Protein AF-A0A355Q8T6-F1 (afdb_monomer)

pLDDT: mean 75.96, std 11.56, range [47.69, 93.5]

Radius of gyration: 20.73 Å; Cα contacts (8 Å, |Δi|>4): 29; chains: 1; bounding box: 49×34×50 Å

Mean predicted aligned error: 11.27 Å

Foldseek 3Di:
DVVVVVVVVVVVVVVVVVVVLVCLVVVLVCCVPPNPVSVVVVVVVVVVVVVVCCVPPPDDDPDPPPPPCPPDPVNVVVQCPPPVNVVVVVVVVCVVVVVVCCVVVVVVVCVVVVDDPSCVSVVVNVVD

Structure (mmCIF, N/CA/C/O backbone):
data_AF-A0A355Q8T6-F1
#
_entry.id   AF-A0A355Q8T6-F1
#
loop_
_atom_site.group_PDB
_atom_site.id
_atom_site.type_symbol
_atom_site.label_atom_id
_atom_site.label_alt_id
_atom_site.label_comp_id
_atom_site.label_asym_id
_atom_site.label_entity_id
_atom_site.label_seq_id
_atom_site.pdbx_PDB_ins_code
_atom_site.Cartn_x
_atom_site.Cartn_y
_atom_site.Cartn_z
_atom_site.occupancy
_atom_site.B_iso_or_equiv
_atom_site.auth_seq_id
_atom_site.auth_comp_id
_atom_site.auth_asym_id
_atom_site.auth_atom_id
_atom_site.pdbx_PDB_model_num
ATOM 1 N N . ARG A 1 1 ? 3.263 -1.072 -27.459 1.00 47.69 1 ARG A N 1
ATOM 2 C CA . ARG A 1 1 ? 3.241 0.406 -27.607 1.00 47.69 1 ARG A CA 1
ATOM 3 C C . ARG A 1 1 ? 3.173 1.040 -26.216 1.00 47.69 1 ARG A C 1
ATOM 5 O O . ARG A 1 1 ? 2.392 0.539 -25.413 1.00 47.69 1 ARG A O 1
ATOM 12 N N . PRO A 1 2 ? 3.999 2.054 -25.902 1.00 61.53 2 PRO A N 1
ATOM 13 C CA . PRO A 1 2 ? 4.115 2.630 -24.553 1.00 61.53 2 PRO A CA 1
ATOM 14 C C . PRO A 1 2 ? 2.802 3.229 -24.018 1.00 61.53 2 PRO A C 1
ATOM 16 O O . PRO A 1 2 ? 2.488 3.039 -22.850 1.00 61.53 2 PRO A O 1
ATOM 19 N N . GLU A 1 3 ? 1.977 3.827 -24.879 1.00 61.09 3 GLU A N 1
ATOM 20 C CA . GLU A 1 3 ? 0.678 4.432 -24.525 1.00 61.09 3 GLU A CA 1
ATOM 21 C C . GLU A 1 3 ? -0.306 3.449 -23.870 1.00 61.09 3 GLU A C 1
ATOM 23 O O . GLU A 1 3 ? -1.027 3.806 -22.940 1.00 61.09 3 GLU A O 1
ATOM 28 N N . VAL A 1 4 ? -0.303 2.186 -24.314 1.00 65.12 4 VAL A N 1
ATOM 29 C CA . VAL A 1 4 ? -1.157 1.133 -23.742 1.00 65.12 4 VAL A CA 1
ATOM 30 C C . VAL A 1 4 ? -0.695 0.777 -22.327 1.00 65.12 4 VAL A C 1
ATOM 32 O O . VAL A 1 4 ? -1.529 0.526 -21.466 1.00 65.12 4 VAL A O 1
ATOM 35 N N . ARG A 1 5 ? 0.620 0.819 -22.059 1.00 66.81 5 ARG A N 1
ATOM 36 C CA . ARG A 1 5 ? 1.191 0.526 -20.732 1.00 66.81 5 ARG A CA 1
ATOM 37 C C . ARG A 1 5 ? 0.869 1.641 -19.739 1.00 66.81 5 ARG A C 1
ATOM 39 O O . ARG A 1 5 ? 0.456 1.349 -18.625 1.00 66.81 5 ARG A O 1
ATOM 46 N N . THR A 1 6 ? 0.975 2.904 -20.153 1.00 75.06 6 THR A N 1
ATOM 47 C CA . THR A 1 6 ? 0.609 4.046 -19.298 1.00 75.06 6 THR A CA 1
ATOM 48 C C . THR A 1 6 ? -0.888 4.061 -18.988 1.00 75.06 6 THR A C 1
ATOM 50 O O 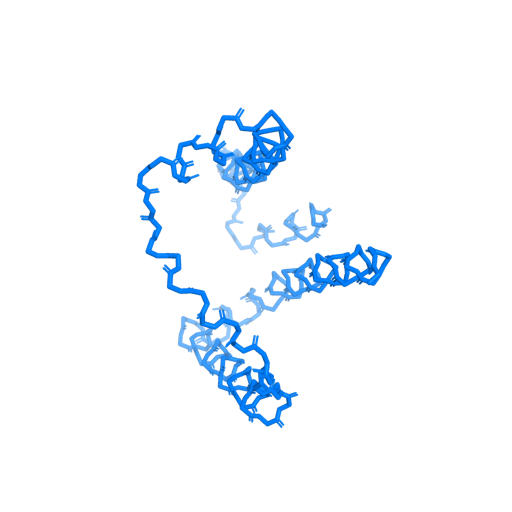. THR A 1 6 ? -1.267 4.229 -17.832 1.00 75.06 6 THR A O 1
ATOM 53 N N . ARG A 1 7 ? -1.749 3.821 -19.989 1.00 67.12 7 ARG A N 1
ATOM 54 C CA . ARG A 1 7 ? -3.205 3.753 -19.781 1.00 67.12 7 ARG A CA 1
ATOM 55 C C . ARG A 1 7 ? -3.605 2.562 -18.905 1.00 67.12 7 ARG A C 1
ATOM 57 O O . ARG A 1 7 ? -4.464 2.717 -18.044 1.00 67.12 7 ARG A O 1
ATOM 64 N N . ALA A 1 8 ? -2.966 1.405 -19.089 1.00 75.94 8 ALA A N 1
ATOM 65 C CA . ALA A 1 8 ? -3.189 0.238 -18.241 1.00 75.94 8 ALA A CA 1
ATOM 66 C C . ALA A 1 8 ? -2.775 0.510 -16.786 1.00 75.94 8 ALA A C 1
ATOM 68 O O . ALA A 1 8 ? -3.567 0.267 -15.881 1.00 75.94 8 ALA A O 1
ATOM 69 N N . ASN A 1 9 ? -1.593 1.090 -16.554 1.00 77.56 9 ASN A N 1
ATOM 70 C CA . ASN A 1 9 ? -1.130 1.424 -15.204 1.00 77.56 9 ASN A CA 1
ATOM 71 C C . ASN A 1 9 ? -2.020 2.473 -14.517 1.00 77.56 9 ASN A C 1
ATOM 73 O O . ASN A 1 9 ? -2.302 2.342 -13.328 1.00 77.56 9 ASN A O 1
ATOM 77 N N . ALA A 1 10 ? -2.507 3.474 -15.256 1.00 77.75 10 ALA A N 1
ATOM 78 C CA . ALA A 1 10 ? -3.478 4.436 -14.734 1.00 77.75 10 ALA A CA 1
ATOM 79 C C . ALA A 1 10 ? -4.806 3.758 -14.352 1.00 77.75 10 ALA A C 1
ATOM 81 O O . ALA A 1 10 ? -5.368 4.052 -13.299 1.00 77.75 10 ALA A O 1
ATOM 82 N N . GLY A 1 11 ? -5.275 2.809 -15.171 1.00 82.62 11 GLY A N 1
ATOM 83 C CA . GLY A 1 11 ? -6.458 2.001 -14.871 1.00 82.62 11 GLY A CA 1
ATOM 84 C C . GLY A 1 11 ? -6.293 1.156 -13.605 1.00 82.62 11 GLY A C 1
ATOM 85 O O . GLY A 1 11 ? -7.196 1.129 -12.773 1.00 82.62 11 GLY A O 1
ATOM 86 N N . ILE A 1 12 ? -5.121 0.538 -13.416 1.00 84.25 12 ILE A N 1
ATOM 87 C CA . ILE A 1 12 ? -4.793 -0.210 -12.194 1.00 84.25 12 ILE A CA 1
ATOM 88 C C . ILE A 1 12 ? -4.859 0.722 -10.977 1.00 84.25 12 ILE A C 1
ATOM 90 O O . ILE A 1 12 ? -5.579 0.421 -10.028 1.00 84.25 12 ILE A O 1
ATOM 94 N N . GLY A 1 13 ? -4.197 1.883 -11.026 1.00 80.12 13 GLY A N 1
ATOM 95 C CA . GLY A 1 13 ? -4.223 2.856 -9.928 1.00 80.12 13 GLY A CA 1
ATOM 96 C C . GLY A 1 13 ? -5.638 3.328 -9.571 1.00 80.12 13 GLY A C 1
ATOM 97 O O . GLY A 1 13 ? -6.022 3.287 -8.404 1.00 80.12 13 GLY A O 1
ATOM 98 N N . ALA A 1 14 ? -6.444 3.690 -10.574 1.00 82.69 14 ALA A N 1
ATOM 99 C CA . ALA A 1 14 ? -7.832 4.110 -10.367 1.00 82.69 14 ALA A CA 1
ATOM 100 C C . ALA A 1 14 ? -8.702 2.991 -9.769 1.00 82.69 14 ALA A C 1
ATOM 102 O O . ALA A 1 14 ? -9.526 3.248 -8.892 1.00 82.69 14 ALA A O 1
ATOM 103 N N . SER A 1 15 ? -8.500 1.743 -10.207 1.00 84.69 15 SER A N 1
ATOM 104 C CA . SER A 1 15 ? -9.228 0.589 -9.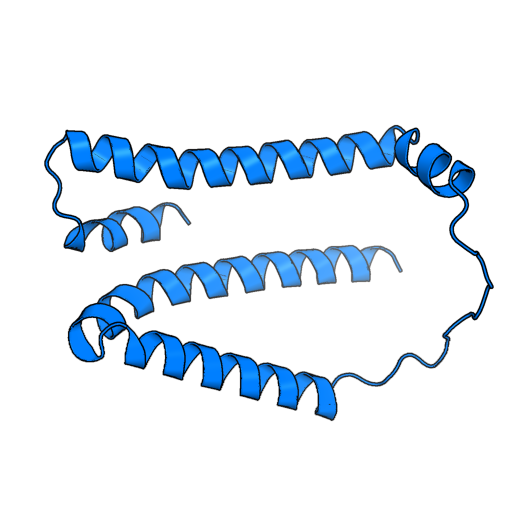668 1.00 84.69 15 SER A CA 1
ATOM 105 C C . SER A 1 15 ? -8.874 0.303 -8.206 1.00 84.69 15 SER A C 1
ATOM 107 O O . SER A 1 15 ? -9.770 0.027 -7.410 1.00 84.69 15 SER A O 1
ATOM 109 N N . ILE A 1 16 ? -7.596 0.440 -7.832 1.00 85.25 16 ILE A N 1
ATOM 110 C CA . ILE A 1 16 ? -7.129 0.258 -6.453 1.00 85.25 16 ILE A CA 1
ATOM 111 C C . ILE A 1 16 ? -7.731 1.339 -5.549 1.00 85.25 16 ILE A C 1
ATOM 113 O O . ILE A 1 16 ? -8.276 1.008 -4.500 1.00 85.25 16 ILE A O 1
ATOM 117 N N . GLY A 1 17 ? -7.701 2.609 -5.972 1.00 81.25 17 GLY A N 1
ATOM 118 C CA . GLY A 1 17 ? -8.298 3.714 -5.214 1.00 81.25 17 GLY A CA 1
ATOM 119 C C . GLY A 1 17 ? -9.801 3.529 -4.982 1.00 81.25 17 GLY A C 1
ATOM 120 O O . GLY A 1 17 ? -10.263 3.600 -3.846 1.00 81.25 17 GLY A O 1
ATOM 121 N N . MET A 1 18 ? -10.559 3.188 -6.033 1.00 84.62 18 MET A N 1
ATOM 122 C CA . MET A 1 18 ? -11.994 2.897 -5.903 1.00 84.62 18 MET A CA 1
ATOM 123 C C . MET A 1 18 ? -12.273 1.708 -4.974 1.00 84.62 18 MET A C 1
ATOM 125 O O . MET A 1 18 ? -13.207 1.764 -4.174 1.00 84.62 18 MET A O 1
ATOM 129 N N . ALA A 1 19 ? -11.462 0.648 -5.046 1.00 85.25 19 ALA A N 1
ATOM 130 C CA . ALA A 1 19 ? -11.599 -0.505 -4.161 1.00 85.25 19 ALA A CA 1
ATOM 131 C C . ALA A 1 19 ? -11.335 -0.137 -2.693 1.00 85.25 19 ALA A C 1
ATOM 133 O O . ALA A 1 19 ? -12.103 -0.542 -1.821 1.00 85.25 19 ALA A O 1
ATOM 134 N N . PHE A 1 20 ? -10.301 0.667 -2.415 1.00 81.56 20 PHE A N 1
ATOM 135 C CA . PHE A 1 20 ? -10.014 1.152 -1.063 1.00 81.56 20 PHE A CA 1
ATOM 136 C C . PHE A 1 20 ? -11.134 2.046 -0.518 1.00 81.56 20 PHE A C 1
ATOM 138 O O . PHE A 1 20 ? -11.589 1.817 0.603 1.00 81.56 20 PHE A O 1
ATOM 145 N N . GLY A 1 21 ? -11.628 3.005 -1.306 1.00 81.12 21 GLY A N 1
ATOM 146 C CA . GLY A 1 21 ? -12.753 3.857 -0.904 1.00 81.12 21 GLY A CA 1
ATOM 147 C C . GLY A 1 21 ? -14.014 3.045 -0.584 1.00 81.12 21 GLY A C 1
ATOM 148 O O . GLY A 1 21 ? -14.636 3.235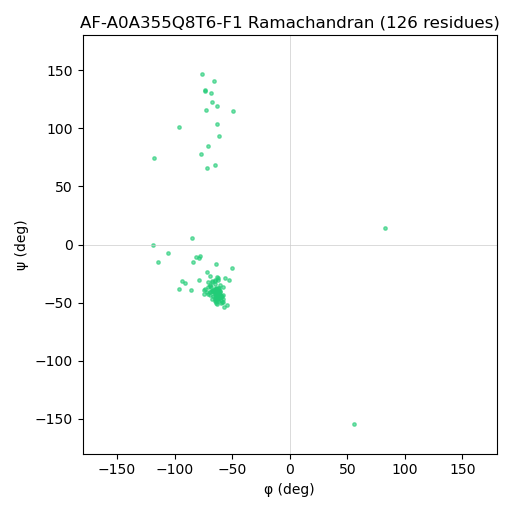 0.462 1.00 81.12 21 GLY A O 1
ATOM 149 N N . GLY A 1 22 ? -14.343 2.063 -1.432 1.00 81.31 22 GLY A N 1
ATOM 150 C CA . GLY A 1 22 ? -15.450 1.137 -1.182 1.00 81.31 22 GLY A CA 1
ATOM 151 C C . GLY A 1 22 ? -15.246 0.284 0.076 1.00 81.31 22 GLY A C 1
ATOM 152 O O . GLY A 1 22 ? -16.183 0.095 0.852 1.00 81.31 22 GLY A O 1
ATOM 153 N N . ALA A 1 23 ? -14.021 -0.189 0.324 1.00 79.94 23 ALA A N 1
ATOM 154 C CA . ALA A 1 23 ? -13.699 -0.991 1.501 1.00 79.94 23 ALA A CA 1
ATOM 155 C C . ALA A 1 23 ? -13.903 -0.210 2.810 1.00 79.94 23 ALA A C 1
ATOM 157 O O . ALA A 1 23 ? -14.515 -0.743 3.735 1.00 79.94 23 ALA A O 1
ATOM 158 N N . PHE A 1 24 ? -13.467 1.054 2.880 1.00 75.50 24 PHE A N 1
ATOM 159 C CA . PHE A 1 24 ? -13.680 1.899 4.064 1.00 75.50 24 PHE A CA 1
ATOM 160 C C . PHE A 1 24 ? -15.157 2.208 4.328 1.00 75.50 24 PHE A C 1
ATOM 162 O O . PHE A 1 24 ? -15.544 2.325 5.487 1.00 75.50 24 PHE A O 1
ATOM 169 N N . PHE A 1 25 ? -15.992 2.289 3.288 1.00 77.56 25 PHE A N 1
ATOM 170 C CA . PHE A 1 25 ? -17.439 2.465 3.449 1.00 77.56 25 PHE A CA 1
ATOM 171 C C . PHE A 1 25 ? -18.129 1.195 3.976 1.00 77.56 25 PHE A C 1
ATOM 173 O O . PHE A 1 25 ? -19.010 1.259 4.831 1.00 77.56 25 PHE A O 1
ATOM 180 N N . ILE A 1 26 ? -17.719 0.023 3.482 1.00 77.31 26 ILE A N 1
ATOM 181 C CA . ILE A 1 26 ? -18.329 -1.270 3.832 1.00 77.31 26 ILE A CA 1
ATOM 182 C C . ILE A 1 26 ? -17.842 -1.776 5.205 1.00 77.31 26 ILE A C 1
ATOM 184 O O . ILE A 1 26 ? -18.591 -2.449 5.918 1.00 77.31 26 ILE A O 1
ATOM 188 N N . ALA A 1 27 ? -16.608 -1.446 5.603 1.00 71.88 27 ALA A N 1
ATOM 189 C CA . ALA A 1 27 ? -15.966 -1.977 6.807 1.00 71.88 27 ALA A CA 1
ATOM 190 C C . ALA A 1 27 ? -16.710 -1.685 8.134 1.00 71.88 27 ALA A C 1
ATOM 192 O O . ALA A 1 27 ? -16.888 -2.632 8.903 1.00 71.88 27 ALA A O 1
ATOM 193 N N . PRO A 1 28 ? -17.206 -0.463 8.427 1.00 73.12 28 PRO A N 1
ATOM 194 C CA . PRO A 1 28 ? -17.956 -0.181 9.656 1.00 73.12 28 PRO A CA 1
ATOM 195 C C . PRO A 1 28 ? -19.284 -0.939 9.717 1.00 73.12 28 PRO A C 1
ATOM 197 O O . PRO A 1 28 ? -19.664 -1.453 10.769 1.00 73.12 28 PRO A O 1
ATOM 200 N N . PHE A 1 29 ? -19.970 -1.053 8.575 1.00 72.31 29 PHE A N 1
ATOM 201 C CA . PHE A 1 29 ? -21.254 -1.745 8.478 1.00 72.31 29 PHE A CA 1
ATOM 202 C C . PHE A 1 29 ? -21.093 -3.250 8.729 1.00 72.31 29 PHE A C 1
ATOM 204 O O . PHE A 1 29 ? -21.835 -3.838 9.515 1.00 72.31 29 PHE A O 1
ATOM 211 N N . LEU A 1 30 ? -20.070 -3.873 8.134 1.00 71.19 30 LEU A N 1
ATOM 212 C CA . LEU A 1 30 ? -19.766 -5.283 8.389 1.00 71.19 30 LEU A CA 1
ATOM 213 C C . LEU A 1 30 ? -19.237 -5.526 9.806 1.00 71.19 30 LEU A C 1
ATOM 215 O O . LEU A 1 30 ? -19.630 -6.508 10.435 1.00 71.19 30 LEU A O 1
ATOM 219 N N . GLY A 1 31 ? -18.378 -4.639 10.313 1.00 68.75 31 GLY A N 1
ATOM 220 C CA . GLY A 1 31 ? -17.818 -4.742 11.659 1.00 68.75 31 GLY A CA 1
ATOM 221 C C . GLY A 1 31 ? -18.886 -4.669 12.752 1.00 68.75 31 GLY A C 1
ATOM 222 O O . GLY A 1 31 ? -18.802 -5.415 13.725 1.00 68.75 31 GLY A O 1
ATOM 223 N N . GLY A 1 32 ? -19.916 -3.835 12.563 1.00 68.44 32 GLY A N 1
ATOM 224 C CA . GLY A 1 32 ? -21.032 -3.701 13.501 1.00 68.44 32 GLY A CA 1
ATOM 225 C C . GLY A 1 32 ? -22.010 -4.883 13.500 1.00 68.44 32 GLY A C 1
ATOM 226 O O . GLY A 1 32 ? -22.481 -5.272 14.565 1.00 68.44 32 GLY A O 1
ATOM 227 N N . PHE A 1 33 ? -22.307 -5.474 12.335 1.00 66.06 33 PHE A N 1
ATOM 228 C CA . PHE A 1 33 ? -23.335 -6.523 12.212 1.00 66.06 33 PHE A CA 1
ATOM 229 C C . PHE A 1 33 ? -22.798 -7.960 12.247 1.00 66.06 33 PHE A C 1
ATOM 231 O O . PHE A 1 33 ? -23.452 -8.840 12.802 1.00 66.06 33 PHE A O 1
ATOM 238 N N . ALA A 1 34 ? -21.641 -8.223 11.637 1.00 66.31 34 ALA A N 1
ATOM 239 C CA . ALA A 1 34 ? -21.130 -9.580 11.410 1.00 66.31 34 ALA A CA 1
ATOM 240 C C . ALA A 1 34 ? -19.780 -9.853 12.103 1.00 66.31 34 ALA A C 1
ATOM 242 O O . ALA A 1 34 ? -19.242 -10.964 12.012 1.00 66.31 34 ALA A O 1
ATOM 243 N N . GLY A 1 35 ? -19.232 -8.849 12.800 1.00 73.69 35 GLY A N 1
ATOM 244 C CA . GLY A 1 35 ? -17.959 -8.932 13.509 1.00 73.69 35 GLY A CA 1
ATOM 245 C C . GLY A 1 35 ? -16.795 -9.348 12.604 1.00 73.69 35 GLY A C 1
ATOM 246 O O . GLY A 1 35 ? -16.812 -9.166 11.385 1.00 73.69 35 GLY A O 1
ATOM 247 N N . LEU A 1 36 ? -15.763 -9.949 13.203 1.00 77.19 36 LEU A N 1
ATOM 248 C CA . LEU A 1 36 ? -14.556 -10.363 12.479 1.00 77.19 36 LEU A CA 1
ATOM 249 C C . LEU A 1 36 ? -14.843 -11.471 11.446 1.00 77.19 36 LEU A C 1
ATOM 251 O O . LEU A 1 36 ? -14.247 -11.497 10.371 1.00 77.19 36 LEU A O 1
ATOM 255 N N . SER A 1 37 ? -15.790 -12.366 11.744 1.00 80.50 37 SER A N 1
ATOM 256 C CA . SER A 1 37 ? -16.120 -13.508 10.882 1.00 80.50 37 SER A CA 1
ATOM 257 C C . SER A 1 37 ? -16.740 -13.079 9.546 1.00 80.50 37 SER A C 1
ATOM 259 O O . SER A 1 37 ? -16.356 -13.612 8.504 1.00 80.50 37 SER A O 1
ATOM 261 N N . GLY A 1 38 ? -17.622 -12.072 9.544 1.00 80.81 38 GLY A N 1
ATOM 262 C CA . GLY A 1 38 ? -18.216 -11.545 8.310 1.00 80.81 38 GLY A CA 1
ATOM 263 C C . GLY A 1 38 ? -17.195 -10.905 7.370 1.00 80.81 38 GLY A C 1
ATOM 264 O O . GLY A 1 38 ? -17.271 -11.094 6.156 1.00 80.81 38 GLY A O 1
ATOM 265 N N . ILE A 1 39 ? -16.196 -10.214 7.927 1.00 83.69 39 ILE A N 1
ATOM 266 C CA . ILE A 1 39 ? -15.104 -9.612 7.151 1.00 83.69 39 ILE A CA 1
ATOM 267 C C . ILE A 1 39 ? -14.274 -10.708 6.471 1.00 83.69 39 ILE A C 1
ATOM 269 O O . ILE A 1 39 ? -14.052 -10.653 5.262 1.00 83.69 39 ILE A O 1
ATOM 273 N N . PHE A 1 40 ? -13.876 -11.747 7.214 1.00 85.19 40 PHE A N 1
ATOM 274 C CA . PHE A 1 40 ? -13.146 -12.884 6.644 1.00 85.19 40 PHE A CA 1
ATOM 275 C C . PHE A 1 40 ? -13.952 -13.629 5.572 1.00 85.19 40 PHE A C 1
ATOM 277 O O . PHE A 1 40 ? -13.391 -14.016 4.542 1.00 85.19 40 PHE A O 1
ATOM 284 N N . GLY A 1 41 ? -15.261 -13.797 5.774 1.00 86.88 41 GLY A N 1
ATOM 285 C CA . GLY A 1 41 ? -16.151 -14.395 4.778 1.00 86.88 41 GLY A CA 1
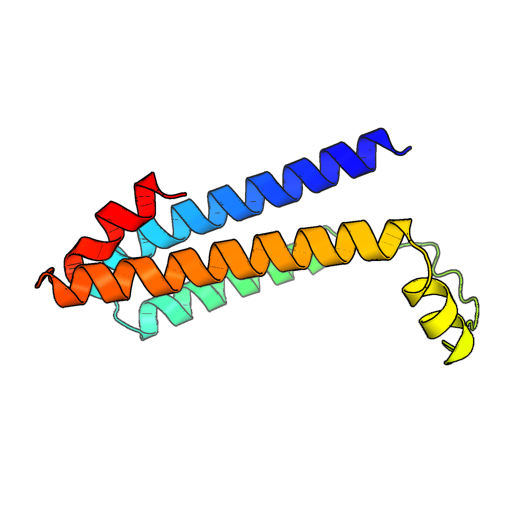ATOM 286 C C . GLY A 1 41 ? -16.206 -13.585 3.480 1.00 86.88 41 GLY A C 1
ATOM 287 O O . GLY A 1 41 ? -16.048 -14.150 2.398 1.00 86.88 41 GLY A O 1
ATOM 288 N N . LEU A 1 42 ? -16.343 -12.257 3.578 1.00 85.94 42 LEU A N 1
ATOM 289 C CA . LEU A 1 42 ? -16.355 -11.367 2.414 1.00 85.94 42 LEU A CA 1
ATOM 290 C C . LEU A 1 42 ? -15.023 -11.399 1.652 1.00 85.94 42 LEU A C 1
ATOM 292 O O . LEU A 1 42 ? -15.025 -11.507 0.425 1.00 85.94 42 LEU A O 1
ATOM 296 N N . ILE A 1 43 ? -13.893 -11.351 2.367 1.00 87.19 43 ILE A N 1
ATOM 297 C CA . ILE A 1 43 ? -12.555 -11.440 1.761 1.00 87.19 43 ILE A CA 1
ATOM 298 C C . ILE A 1 43 ? -12.399 -12.772 1.026 1.00 87.19 43 ILE A C 1
ATOM 300 O O . ILE A 1 43 ? -11.930 -12.797 -0.109 1.00 87.19 43 ILE A O 1
ATOM 304 N N . THR A 1 44 ? -12.839 -13.872 1.641 1.00 88.69 44 THR A N 1
ATOM 305 C CA . THR A 1 44 ? -12.767 -15.211 1.042 1.00 88.69 44 THR A CA 1
ATOM 306 C C . THR A 1 44 ? -13.608 -15.294 -0.231 1.00 88.69 44 THR A C 1
ATOM 308 O O . THR A 1 44 ? -13.142 -15.814 -1.247 1.00 88.69 44 THR A O 1
ATOM 311 N N . LEU A 1 45 ? -14.820 -14.734 -0.214 1.00 92.00 45 LEU A N 1
ATOM 312 C CA . LEU A 1 45 ? -15.688 -14.672 -1.386 1.00 92.00 45 LEU A CA 1
ATOM 313 C C . LEU A 1 45 ? -15.046 -13.851 -2.515 1.00 92.00 45 LEU A C 1
ATOM 315 O O . LEU A 1 45 ? -14.947 -14.336 -3.641 1.00 92.00 45 LEU A O 1
ATOM 319 N N . MET A 1 46 ? -14.541 -12.651 -2.214 1.00 88.25 46 MET A N 1
ATOM 320 C CA . MET A 1 46 ? -13.856 -11.797 -3.192 1.00 88.25 46 MET A CA 1
ATOM 321 C C . MET A 1 46 ? -12.593 -12.449 -3.765 1.00 88.25 46 MET A C 1
ATOM 323 O O . MET A 1 46 ? -12.389 -12.422 -4.978 1.00 88.25 46 MET A O 1
ATOM 327 N N . ALA A 1 47 ? -11.778 -13.092 -2.925 1.00 89.75 47 ALA A N 1
ATOM 328 C CA . ALA A 1 47 ? -10.588 -13.815 -3.362 1.00 89.75 47 ALA A CA 1
ATOM 329 C C . ALA A 1 47 ? -10.944 -15.000 -4.274 1.00 89.75 47 ALA A C 1
ATOM 331 O O . ALA A 1 47 ? -10.311 -15.194 -5.311 1.00 89.75 47 ALA A O 1
ATOM 332 N N . THR A 1 48 ? -11.992 -15.756 -3.932 1.00 93.25 48 THR A N 1
ATOM 333 C CA . THR A 1 48 ? -12.465 -16.890 -4.742 1.00 93.25 48 THR A CA 1
ATOM 334 C C . THR A 1 48 ? -12.962 -16.426 -6.111 1.00 93.25 48 THR A C 1
ATOM 336 O O . THR A 1 48 ? -12.610 -17.020 -7.130 1.00 93.25 48 THR A O 1
ATOM 339 N N . VAL A 1 49 ? -13.726 -15.329 -6.157 1.00 92.25 49 VAL A N 1
ATOM 340 C CA . VAL A 1 49 ? -14.163 -14.707 -7.417 1.00 92.25 49 VAL A CA 1
ATOM 341 C C . VAL A 1 49 ? -12.955 -14.253 -8.241 1.00 92.25 49 VAL A C 1
ATOM 343 O O . VAL A 1 49 ? -12.892 -14.542 -9.435 1.00 92.25 49 VAL A O 1
ATOM 346 N N . GLY A 1 50 ? -11.964 -13.616 -7.612 1.00 88.19 50 GLY A N 1
ATOM 347 C CA . GLY A 1 50 ? -10.722 -13.210 -8.273 1.00 88.19 50 GLY A CA 1
ATOM 348 C C . GLY A 1 50 ? -9.962 -14.387 -8.893 1.00 88.19 50 GLY A C 1
ATOM 349 O O . GLY A 1 50 ? -9.538 -14.306 -10.046 1.00 88.19 50 GLY A O 1
ATOM 350 N N . LEU A 1 51 ? -9.857 -15.507 -8.172 1.00 89.81 51 LEU A N 1
ATOM 351 C CA . LEU A 1 51 ? -9.241 -16.737 -8.680 1.00 89.81 51 LEU A CA 1
ATOM 352 C C . LEU A 1 51 ? -10.022 -17.343 -9.852 1.00 89.81 51 LEU A C 1
ATOM 354 O O . LEU A 1 51 ? -9.414 -17.739 -10.846 1.00 89.81 51 LEU A O 1
ATOM 358 N N . MET A 1 52 ? -11.358 -17.376 -9.783 1.00 91.19 52 MET A N 1
ATOM 359 C CA . MET A 1 52 ? -12.180 -17.849 -10.905 1.00 91.19 52 MET A CA 1
ATOM 360 C C . MET A 1 52 ? -11.994 -16.985 -12.155 1.00 91.19 52 MET A C 1
ATOM 362 O O . MET A 1 52 ? -11.888 -17.518 -13.261 1.00 91.19 52 MET A O 1
ATOM 366 N N . ILE A 1 53 ? -11.934 -15.660 -11.988 1.00 88.88 53 ILE A N 1
ATOM 367 C CA . ILE A 1 53 ? -11.698 -14.736 -13.101 1.00 88.88 53 ILE A CA 1
ATOM 368 C C . ILE A 1 53 ? -10.312 -14.981 -13.697 1.00 88.88 53 ILE A C 1
ATOM 370 O O . ILE A 1 53 ? -10.198 -15.109 -14.915 1.00 88.88 53 ILE A O 1
ATOM 374 N N . LEU A 1 54 ? -9.280 -15.103 -12.856 1.00 88.19 54 LEU A N 1
ATOM 375 C CA . LEU A 1 54 ? -7.913 -15.386 -13.287 1.00 88.19 54 LEU A CA 1
ATOM 376 C C . LEU A 1 54 ? -7.856 -16.649 -14.157 1.00 88.19 54 LEU A C 1
ATOM 378 O O . LEU A 1 54 ? -7.365 -16.594 -15.279 1.00 88.19 54 LEU A O 1
ATOM 382 N N . TRP A 1 55 ? -8.420 -17.762 -13.682 1.00 84.25 55 TRP A N 1
ATOM 383 C CA . TRP A 1 55 ? -8.403 -19.030 -14.417 1.00 84.25 55 TRP A CA 1
ATOM 384 C C . TRP A 1 55 ? -9.227 -19.023 -15.703 1.00 84.25 55 TRP A C 1
ATOM 386 O O . TRP A 1 55 ? -8.892 -19.742 -16.643 1.00 84.25 55 TRP A O 1
ATOM 396 N N . ARG A 1 56 ? -10.320 -18.253 -15.762 1.00 84.38 56 ARG A N 1
ATOM 397 C CA . ARG A 1 56 ? -11.213 -18.274 -16.927 1.00 84.38 56 ARG A CA 1
ATOM 398 C C . ARG A 1 56 ? -10.854 -17.245 -17.994 1.00 84.38 56 ARG A C 1
ATOM 400 O O . ARG A 1 56 ? -11.092 -17.511 -19.171 1.00 84.38 56 ARG A O 1
ATOM 407 N N . PHE A 1 57 ? -10.336 -16.086 -17.593 1.00 84.25 57 PHE A N 1
ATOM 408 C CA . PHE A 1 57 ? -10.179 -14.922 -18.468 1.00 84.25 57 PHE A CA 1
ATOM 409 C C . PHE A 1 57 ? -8.735 -1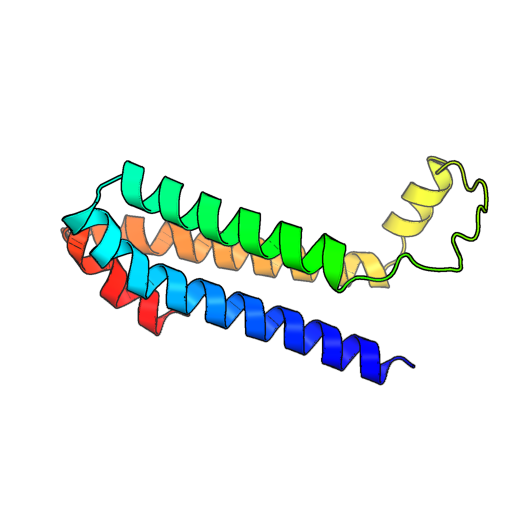4.522 -18.746 1.00 84.25 57 PHE A C 1
ATOM 411 O O . PHE A 1 57 ? -8.529 -13.746 -19.677 1.00 84.25 57 PHE A O 1
ATOM 418 N N . VAL A 1 58 ? -7.746 -15.002 -17.985 1.00 79.81 58 VAL A N 1
ATOM 419 C CA . VAL A 1 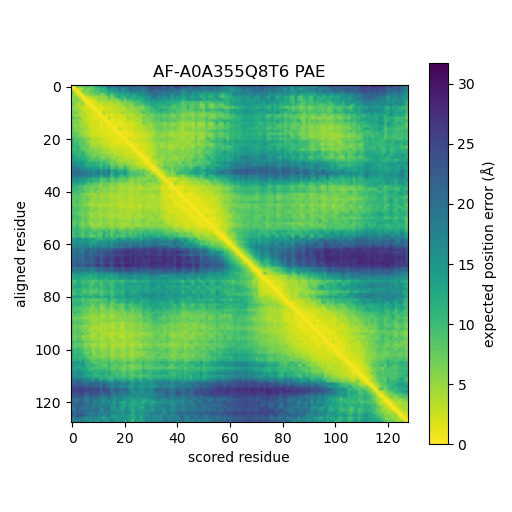58 ? -6.340 -14.665 -18.242 1.00 79.81 58 VAL A CA 1
ATOM 420 C C . VAL A 1 58 ? -5.706 -15.777 -19.081 1.00 79.81 58 VAL A C 1
ATOM 422 O O . VAL A 1 58 ? -5.375 -16.828 -18.537 1.00 79.81 58 VAL A O 1
ATOM 425 N N . PRO A 1 59 ? -5.556 -15.586 -20.407 1.00 74.94 59 PRO A N 1
ATOM 426 C CA . PRO A 1 59 ? -4.851 -16.539 -21.248 1.00 74.94 59 PRO A CA 1
ATOM 427 C C . PRO A 1 59 ? -3.370 -16.583 -20.872 1.00 74.94 59 PRO A C 1
ATOM 429 O O . PRO A 1 59 ? -2.742 -15.559 -20.589 1.00 74.94 59 PRO A O 1
ATOM 432 N N . GLU A 1 60 ? -2.813 -17.787 -20.891 1.00 70.00 60 GLU A N 1
ATOM 433 C CA . GLU A 1 60 ? -1.407 -18.021 -20.592 1.00 70.00 60 GLU A CA 1
ATOM 434 C C . GLU A 1 60 ? -0.532 -17.411 -21.706 1.00 70.00 60 GLU A C 1
ATOM 436 O O . GLU A 1 60 ? -0.817 -17.611 -22.890 1.00 70.00 60 GLU A O 1
ATOM 441 N N . PRO A 1 61 ? 0.502 -16.616 -21.378 1.00 69.19 61 PRO A N 1
ATOM 442 C CA . PRO A 1 61 ? 1.289 -15.925 -22.391 1.00 69.19 61 PRO A CA 1
ATOM 443 C C . PRO A 1 61 ? 2.101 -16.913 -23.243 1.00 69.19 61 PRO A C 1
ATOM 445 O O . PRO A 1 61 ? 2.953 -17.639 -22.739 1.00 69.19 61 PRO A O 1
ATOM 448 N N . GLU A 1 62 ? 1.877 -16.871 -24.559 1.00 62.94 62 GLU A N 1
ATOM 449 C CA . GLU A 1 62 ? 2.454 -17.773 -25.574 1.00 62.94 62 GLU A CA 1
ATOM 450 C C . GLU A 1 62 ? 3.987 -17.667 -25.715 1.00 62.94 62 GLU A C 1
ATOM 452 O O . GLU A 1 62 ? 4.640 -18.569 -26.227 1.00 62.94 62 GLU A O 1
ATOM 457 N N . ASN A 1 63 ? 4.594 -16.590 -25.207 1.00 53.91 63 ASN A N 1
ATOM 458 C CA . ASN A 1 63 ? 6.036 -16.365 -25.274 1.00 53.91 63 ASN A CA 1
ATOM 459 C C . ASN A 1 63 ? 6.662 -16.308 -23.880 1.00 53.91 63 ASN A C 1
ATOM 461 O O . ASN A 1 63 ? 7.100 -15.256 -23.412 1.00 53.91 63 ASN A O 1
ATOM 465 N N . GLN A 1 64 ? 6.786 -17.467 -23.235 1.00 55.62 64 GLN A N 1
ATOM 466 C CA . GLN A 1 64 ? 7.882 -17.663 -22.293 1.00 55.62 64 GLN A CA 1
ATOM 467 C C . GLN A 1 64 ? 9.166 -17.771 -23.118 1.00 55.62 64 GLN A C 1
ATOM 469 O O . GLN A 1 64 ? 9.603 -18.870 -23.461 1.00 55.62 64 GLN A O 1
ATOM 474 N N . SER A 1 65 ? 9.784 -16.636 -23.466 1.00 50.91 65 SER A N 1
ATOM 475 C CA . SER A 1 65 ? 11.184 -16.663 -23.876 1.00 50.91 65 SER A CA 1
ATOM 476 C C . SER A 1 65 ? 11.969 -17.193 -22.678 1.00 50.91 65 SER A C 1
ATOM 478 O O . SER A 1 65 ? 12.319 -16.447 -21.765 1.00 50.91 65 SER A O 1
ATOM 480 N N . ARG A 1 66 ? 12.185 -18.510 -22.651 1.00 51.75 66 ARG A N 1
ATOM 481 C CA . ARG A 1 66 ? 13.157 -19.193 -21.805 1.00 51.75 66 ARG A CA 1
ATOM 482 C C . ARG A 1 66 ? 14.545 -18.729 -22.241 1.00 51.75 66 ARG A C 1
ATOM 484 O O . ARG A 1 66 ? 15.307 -19.489 -22.823 1.00 51.75 66 ARG A O 1
ATOM 491 N N . THR A 1 67 ? 14.880 -17.468 -22.008 1.00 55.47 67 THR A N 1
ATOM 492 C CA . THR A 1 67 ? 16.271 -17.118 -21.784 1.00 55.47 67 THR A CA 1
ATOM 493 C C . THR A 1 67 ? 16.588 -17.650 -20.393 1.00 55.47 67 THR A C 1
ATOM 495 O O . THR A 1 67 ? 15.973 -17.200 -19.422 1.00 55.47 67 THR A O 1
ATOM 498 N N . PRO A 1 68 ? 17.503 -18.622 -20.246 1.00 51.94 68 PRO A N 1
ATOM 499 C CA . PRO A 1 68 ? 18.051 -18.969 -18.948 1.00 51.94 68 PRO A CA 1
ATOM 500 C C . PRO A 1 68 ? 18.982 -17.829 -18.522 1.00 51.94 68 PRO A C 1
ATOM 502 O O . PRO A 1 68 ? 20.193 -17.984 -18.431 1.00 51.94 68 PRO A O 1
ATOM 505 N N . ASN A 1 69 ? 18.418 -16.645 -18.286 1.00 59.19 69 ASN A N 1
ATOM 506 C CA . ASN A 1 69 ? 19.087 -15.615 -17.518 1.00 59.19 69 ASN A CA 1
ATOM 507 C C . ASN A 1 69 ? 18.939 -16.056 -16.068 1.00 59.19 69 ASN A C 1
ATOM 509 O O . ASN A 1 69 ? 18.056 -15.582 -15.357 1.00 59.19 69 ASN A O 1
ATOM 513 N N . THR A 1 70 ? 19.759 -17.020 -15.638 1.00 63.75 70 THR A N 1
ATOM 514 C CA . THR A 1 70 ? 20.021 -17.192 -14.209 1.00 63.75 70 THR A CA 1
ATOM 515 C C . THR A 1 70 ? 20.378 -15.803 -13.695 1.00 63.75 70 THR A C 1
ATOM 517 O O . THR A 1 70 ? 21.354 -15.237 -14.195 1.00 63.75 70 THR A O 1
ATOM 520 N N . PRO A 1 71 ? 19.571 -15.204 -12.803 1.00 63.62 71 PRO A N 1
ATOM 521 C CA . PRO A 1 71 ? 19.805 -13.844 -12.362 1.00 63.62 71 PRO A CA 1
ATOM 522 C C . PRO A 1 71 ? 21.153 -13.827 -11.651 1.00 63.62 71 PRO A C 1
ATOM 524 O O . PRO A 1 71 ? 21.297 -14.334 -10.540 1.00 63.62 71 PRO A O 1
ATOM 527 N N . THR A 1 72 ? 22.175 -13.307 -12.321 1.00 78.38 72 THR A N 1
ATOM 528 C CA . THR A 1 72 ? 23.490 -13.145 -11.720 1.00 78.38 72 THR A CA 1
ATOM 529 C C . THR A 1 72 ? 23.448 -11.949 -10.779 1.00 78.38 72 THR A C 1
ATOM 531 O O . THR A 1 72 ? 22.760 -10.953 -11.022 1.00 78.38 72 THR A O 1
ATOM 534 N N . LEU A 1 73 ? 24.220 -12.023 -9.693 1.00 76.94 73 LEU A N 1
ATOM 535 C CA . LEU A 1 73 ? 24.411 -10.901 -8.767 1.00 76.94 73 LEU A CA 1
ATOM 536 C C . LEU A 1 73 ? 24.859 -9.623 -9.497 1.00 76.94 73 LEU A C 1
ATOM 538 O O . LEU A 1 73 ? 24.506 -8.520 -9.084 1.00 76.94 73 LEU A O 1
ATOM 542 N N . GLU A 1 74 ? 25.591 -9.767 -10.602 1.00 78.12 74 GLU A N 1
ATOM 543 C CA . GLU A 1 74 ? 25.993 -8.661 -11.474 1.00 78.12 74 GLU A CA 1
ATOM 544 C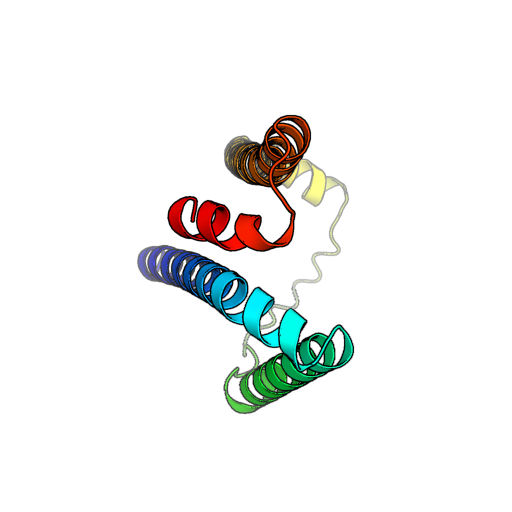 C . GLU A 1 74 ? 24.815 -8.028 -12.219 1.00 78.12 74 GLU A C 1
ATOM 546 O O . GLU A 1 74 ? 24.736 -6.804 -12.282 1.00 78.12 74 GLU A O 1
ATOM 551 N N . MET A 1 75 ? 23.859 -8.823 -12.710 1.00 76.75 75 MET A N 1
ATOM 552 C CA . MET A 1 75 ? 22.642 -8.308 -13.341 1.00 76.75 75 MET A CA 1
ATOM 553 C C . MET A 1 75 ? 21.810 -7.492 -12.349 1.00 76.75 75 MET A C 1
ATOM 555 O O . MET A 1 75 ? 21.420 -6.368 -12.658 1.00 76.75 75 MET A O 1
ATOM 559 N N . ILE A 1 76 ? 21.615 -7.999 -11.129 1.00 78.31 76 ILE A N 1
ATOM 560 C CA . ILE A 1 76 ? 20.877 -7.282 -10.077 1.00 78.31 76 ILE A CA 1
ATOM 561 C C . ILE A 1 76 ? 21.591 -5.974 -9.717 1.00 78.31 76 ILE A C 1
ATOM 563 O O . ILE A 1 76 ? 20.959 -4.920 -9.689 1.00 78.31 76 ILE A O 1
ATOM 567 N N . LYS A 1 77 ? 22.915 -6.016 -9.507 1.00 79.94 77 LYS A N 1
ATOM 568 C CA . LYS A 1 77 ? 23.711 -4.807 -9.243 1.00 79.94 77 LYS A CA 1
ATOM 569 C C . LYS A 1 77 ? 23.638 -3.812 -10.397 1.00 79.94 77 LYS A C 1
ATOM 571 O O . LYS A 1 77 ? 23.503 -2.621 -10.142 1.00 79.94 77 LYS A O 1
ATOM 576 N N . SER A 1 78 ? 23.690 -4.282 -11.642 1.00 78.81 78 SER A N 1
ATOM 577 C CA . SER A 1 78 ? 23.604 -3.409 -12.813 1.00 78.81 78 SER A CA 1
ATOM 578 C C . SER A 1 78 ? 22.266 -2.669 -12.854 1.00 78.81 78 SER A C 1
ATOM 580 O O . SER A 1 78 ? 22.263 -1.454 -13.010 1.00 78.81 78 SER A O 1
ATOM 582 N N . VAL A 1 79 ? 21.152 -3.360 -12.585 1.00 78.69 79 VAL A N 1
ATOM 583 C CA . VAL A 1 79 ? 19.803 -2.774 -12.544 1.00 78.69 79 VAL A CA 1
ATOM 584 C C . VAL A 1 79 ? 19.667 -1.770 -11.396 1.00 78.69 79 VAL A C 1
ATOM 586 O O . VAL A 1 79 ? 19.087 -0.705 -11.588 1.00 78.69 79 VAL A O 1
ATOM 589 N N . LEU A 1 80 ? 20.253 -2.058 -10.230 1.00 76.31 80 LEU A N 1
ATOM 590 C CA . LEU A 1 80 ? 20.188 -1.183 -9.052 1.00 76.31 80 LEU A CA 1
ATOM 591 C C . LEU A 1 80 ? 20.978 0.128 -9.213 1.00 76.31 80 LEU A C 1
ATOM 593 O O . LEU A 1 80 ? 20.674 1.131 -8.567 1.00 76.31 80 LEU A O 1
ATOM 597 N N . VAL A 1 81 ? 22.016 0.121 -10.054 1.00 81.50 81 VAL A N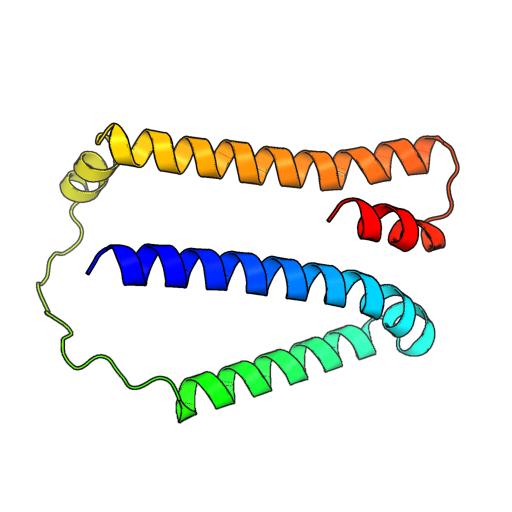 1
ATOM 598 C CA . VAL A 1 81 ? 22.875 1.288 -10.308 1.00 81.50 81 VAL A CA 1
ATOM 599 C C . VAL A 1 81 ? 22.273 2.217 -11.370 1.00 81.50 81 VAL A C 1
ATOM 601 O O . VAL A 1 81 ? 22.679 3.379 -11.455 1.00 81.50 81 VAL A O 1
ATOM 604 N N . LEU A 1 82 ? 21.274 1.765 -12.143 1.00 84.69 82 LEU A N 1
ATOM 605 C CA . LEU A 1 82 ? 20.626 2.606 -13.148 1.00 84.69 82 LEU A CA 1
ATOM 606 C C . LEU A 1 82 ? 19.924 3.806 -12.480 1.00 84.69 82 LEU A C 1
ATOM 608 O O . LEU A 1 82 ? 18.977 3.624 -11.708 1.00 84.69 82 LEU A O 1
ATOM 612 N N . PRO A 1 83 ? 20.320 5.050 -12.809 1.00 81.94 83 PRO A N 1
ATOM 613 C CA . PRO A 1 83 ? 19.776 6.236 -12.156 1.00 81.94 83 PRO A CA 1
ATOM 614 C C . PRO A 1 83 ? 18.280 6.427 -12.425 1.00 81.94 83 PRO A C 1
ATOM 616 O O . PRO A 1 83 ? 17.581 6.928 -11.552 1.00 81.94 83 PRO A O 1
ATOM 619 N N . SER A 1 84 ? 17.778 5.994 -13.587 1.00 82.94 84 SER A N 1
ATOM 620 C CA . SER A 1 84 ? 16.353 6.070 -13.936 1.00 82.94 84 SER A CA 1
ATOM 621 C C . SER A 1 84 ? 15.471 5.129 -13.114 1.00 82.94 84 SER A C 1
ATOM 623 O O . SER A 1 84 ? 14.348 5.487 -12.784 1.00 82.94 84 SER A O 1
ATOM 625 N N . ILE A 1 85 ? 15.963 3.934 -12.777 1.00 82.62 85 ILE A N 1
ATOM 626 C CA . ILE A 1 85 ? 15.225 2.965 -11.956 1.00 82.62 85 ILE A CA 1
ATOM 627 C C . ILE A 1 85 ? 15.238 3.436 -10.504 1.00 82.62 85 ILE A C 1
ATOM 629 O O . ILE A 1 85 ? 14.197 3.500 -9.861 1.00 82.62 85 ILE A O 1
ATOM 633 N N . ARG A 1 86 ? 16.394 3.913 -10.033 1.00 84.31 86 ARG A N 1
ATOM 634 C CA . ARG A 1 86 ? 16.548 4.424 -8.671 1.00 84.31 86 ARG A CA 1
ATOM 635 C C . ARG A 1 86 ? 15.661 5.634 -8.367 1.00 84.31 86 ARG A C 1
ATOM 637 O O . ARG A 1 86 ? 15.164 5.735 -7.250 1.00 84.31 86 ARG A O 1
ATOM 644 N N . THR A 1 87 ? 15.454 6.558 -9.312 1.00 88.25 87 THR A N 1
ATOM 645 C CA . THR A 1 87 ? 14.531 7.690 -9.096 1.00 88.25 87 THR A CA 1
ATOM 646 C C . THR A 1 87 ? 13.0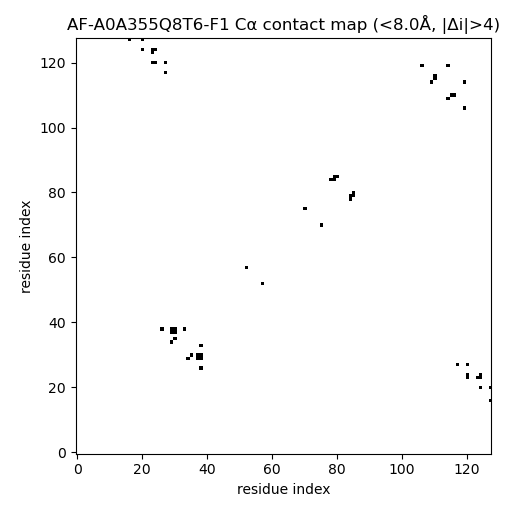75 7.243 -9.021 1.00 88.25 87 THR A C 1
ATOM 648 O O . THR A 1 87 ? 12.325 7.780 -8.209 1.00 88.25 87 THR A O 1
ATOM 651 N N . ILE A 1 88 ? 12.682 6.249 -9.821 1.00 85.88 88 ILE A N 1
ATOM 652 C CA . ILE A 1 88 ? 11.333 5.670 -9.782 1.00 85.88 88 ILE A CA 1
ATOM 653 C C . ILE A 1 88 ? 11.117 4.914 -8.466 1.00 85.88 88 ILE A C 1
ATOM 655 O O . ILE A 1 88 ? 10.117 5.158 -7.793 1.00 85.88 88 ILE A O 1
ATOM 659 N N . ASP A 1 89 ? 12.068 4.072 -8.057 1.00 87.31 89 ASP A N 1
ATOM 660 C CA . ASP A 1 89 ? 11.998 3.309 -6.806 1.00 87.31 89 ASP A CA 1
ATOM 661 C C . ASP A 1 89 ? 11.979 4.229 -5.584 1.00 87.31 89 ASP A C 1
ATOM 663 O O . ASP A 1 89 ? 11.181 4.039 -4.668 1.00 87.31 89 ASP A O 1
ATOM 667 N N . PHE A 1 90 ? 12.812 5.274 -5.582 1.00 89.62 90 PHE A N 1
ATOM 668 C CA . PHE A 1 90 ? 12.811 6.262 -4.508 1.00 89.62 90 PHE A CA 1
ATOM 669 C C . PHE A 1 90 ? 11.498 7.053 -4.468 1.00 89.62 90 PHE A C 1
ATOM 671 O O . PHE A 1 90 ? 10.951 7.275 -3.390 1.00 89.62 90 PHE A O 1
ATOM 678 N N . GLY A 1 91 ? 10.946 7.434 -5.625 1.00 89.38 91 GLY A N 1
ATOM 679 C CA . GLY A 1 91 ? 9.635 8.078 -5.702 1.00 89.38 91 GLY A CA 1
ATOM 680 C C . GLY A 1 91 ? 8.518 7.187 -5.153 1.00 89.38 91 GLY A C 1
ATOM 681 O O . GLY A 1 91 ? 7.714 7.638 -4.335 1.00 89.38 91 GLY A O 1
ATOM 682 N N . ALA A 1 92 ? 8.507 5.908 -5.533 1.00 88.31 92 ALA A N 1
ATOM 683 C CA . ALA A 1 92 ? 7.562 4.922 -5.015 1.00 88.31 92 ALA A CA 1
ATOM 684 C C . ALA A 1 92 ? 7.723 4.715 -3.501 1.00 88.31 92 ALA A C 1
ATOM 686 O O . ALA A 1 92 ? 6.724 4.648 -2.782 1.00 88.31 92 ALA A O 1
ATOM 687 N N . PHE A 1 93 ? 8.963 4.680 -3.006 1.00 92.06 93 PHE A N 1
ATOM 688 C CA . PHE A 1 93 ? 9.270 4.576 -1.582 1.00 92.06 93 PHE A CA 1
ATOM 689 C C . PHE A 1 93 ? 8.756 5.783 -0.794 1.00 92.06 93 PHE A C 1
ATOM 691 O O . PHE A 1 93 ? 8.044 5.603 0.193 1.00 92.06 93 PHE A O 1
ATOM 698 N N . VAL A 1 94 ? 9.068 7.006 -1.234 1.00 93.50 94 VAL A N 1
ATOM 699 C CA . VAL A 1 94 ? 8.624 8.237 -0.564 1.00 93.50 94 VAL A CA 1
ATOM 700 C C . VAL A 1 94 ? 7.102 8.338 -0.581 1.00 93.50 94 VAL A C 1
ATOM 702 O O . VAL A 1 94 ? 6.506 8.645 0.447 1.00 93.50 94 VAL A O 1
ATOM 705 N N . CYS A 1 95 ? 6.462 8.024 -1.710 1.00 89.00 95 CYS A N 1
ATOM 706 C CA . CYS A 1 95 ? 5.007 8.060 -1.828 1.00 89.00 95 CYS A CA 1
ATOM 707 C C . CYS A 1 95 ? 4.339 7.027 -0.908 1.00 89.00 95 CYS A C 1
ATOM 709 O O . CYS A 1 95 ? 3.459 7.382 -0.128 1.00 89.00 95 CYS A O 1
ATOM 711 N N . SER A 1 96 ? 4.805 5.775 -0.926 1.00 88.56 96 SER A N 1
ATOM 712 C CA . SER A 1 96 ? 4.229 4.699 -0.105 1.00 88.56 96 SER A CA 1
ATOM 713 C C . SER A 1 96 ? 4.474 4.918 1.389 1.00 88.56 96 SER A C 1
ATOM 715 O O . SER A 1 96 ? 3.583 4.690 2.207 1.00 88.56 96 SER A O 1
ATOM 717 N N . THR A 1 97 ? 5.667 5.396 1.753 1.00 90.25 97 THR A N 1
ATOM 718 C CA . THR A 1 97 ? 6.021 5.718 3.143 1.00 90.25 97 THR A CA 1
ATOM 719 C C . THR A 1 97 ? 5.241 6.929 3.634 1.00 90.25 97 THR A C 1
ATOM 721 O O . THR A 1 97 ? 4.707 6.889 4.736 1.00 90.25 97 THR A O 1
ATOM 724 N N . GLY A 1 98 ? 5.124 7.980 2.818 1.00 90.94 98 GLY A N 1
ATOM 725 C CA . GLY A 1 98 ? 4.330 9.164 3.138 1.00 90.94 98 GLY A CA 1
ATOM 726 C C . GLY A 1 98 ? 2.856 8.822 3.328 1.00 90.94 98 GLY A C 1
ATOM 727 O O . GLY A 1 98 ? 2.271 9.198 4.340 1.00 90.94 98 GLY A O 1
ATOM 728 N N . LEU A 1 99 ? 2.282 8.028 2.418 1.00 86.94 99 LEU A N 1
ATOM 729 C CA . LEU A 1 99 ? 0.910 7.540 2.543 1.00 86.94 99 LEU A CA 1
ATOM 730 C C . LEU A 1 99 ? 0.732 6.727 3.832 1.00 86.94 99 LEU A C 1
ATOM 732 O O . LEU A 1 99 ? -0.160 7.019 4.622 1.00 86.94 99 LEU A O 1
ATOM 736 N N . SER A 1 100 ? 1.623 5.767 4.100 1.00 86.00 100 SER A N 1
ATOM 737 C CA . SER A 1 100 ? 1.581 4.963 5.330 1.00 86.00 100 SER A CA 1
ATOM 738 C C . SER A 1 100 ? 1.690 5.834 6.585 1.00 86.00 100 SER A C 1
ATOM 740 O O . SER A 1 100 ? 0.914 5.665 7.521 1.00 86.00 100 SER A O 1
ATOM 742 N N . ALA A 1 101 ? 2.610 6.802 6.599 1.00 87.94 101 ALA A N 1
ATOM 743 C CA . ALA A 1 101 ? 2.808 7.715 7.719 1.00 87.94 101 ALA A CA 1
ATOM 744 C C . ALA A 1 101 ? 1.547 8.535 8.010 1.00 87.94 101 ALA A C 1
ATOM 746 O O . ALA A 1 101 ? 1.145 8.634 9.165 1.00 87.94 101 ALA A O 1
ATOM 747 N N . VAL A 1 102 ? 0.885 9.057 6.975 1.00 85.75 102 VAL A N 1
ATOM 748 C CA . VAL A 1 102 ? -0.392 9.771 7.111 1.00 85.75 102 VAL A CA 1
ATOM 749 C C . VAL A 1 102 ? -1.470 8.857 7.701 1.00 85.75 102 VAL A C 1
ATOM 751 O O . VAL A 1 102 ? -2.154 9.251 8.647 1.00 85.75 102 VAL A O 1
ATOM 754 N N . PHE A 1 103 ? -1.571 7.616 7.213 1.00 79.12 103 PHE A N 1
ATOM 755 C CA . PHE A 1 103 ? -2.525 6.631 7.726 1.00 79.12 103 PHE A CA 1
ATOM 756 C C . PHE A 1 103 ? -2.294 6.261 9.196 1.00 79.12 103 PHE A C 1
ATOM 758 O O . PHE A 1 103 ? -3.273 5.970 9.876 1.00 79.12 103 PHE A O 1
ATOM 765 N N . PHE A 1 104 ? -1.054 6.287 9.696 1.00 81.25 104 PHE A N 1
ATOM 766 C CA . PHE A 1 104 ? -0.745 6.045 11.112 1.00 81.25 104 PHE A CA 1
ATOM 767 C C . PHE A 1 104 ? -0.859 7.299 11.985 1.00 81.25 104 PHE A C 1
ATOM 769 O O . PHE A 1 104 ? -1.333 7.216 13.113 1.00 81.25 104 PHE A O 1
ATOM 776 N N . MET A 1 105 ? -0.431 8.462 11.494 1.00 83.12 105 MET A N 1
ATOM 777 C CA . MET A 1 105 ? -0.324 9.680 12.301 1.00 83.12 105 MET A CA 1
ATOM 778 C C . MET A 1 105 ? -1.689 10.311 12.592 1.00 83.12 105 MET A C 1
ATOM 780 O O . MET A 1 105 ? -1.932 10.735 13.719 1.00 83.12 105 MET A O 1
ATOM 784 N N . ILE A 1 106 ? -2.597 10.313 11.611 1.00 80.00 106 ILE A N 1
ATOM 785 C CA . ILE A 1 106 ? -3.962 10.834 11.772 1.00 80.00 106 ILE A CA 1
ATOM 786 C C . ILE A 1 106 ? -4.735 10.146 12.909 1.00 80.00 106 ILE A C 1
ATOM 788 O O . ILE A 1 106 ? -5.216 10.858 13.788 1.00 80.00 106 ILE A O 1
ATOM 792 N N . PRO A 1 107 ? -4.863 8.805 12.965 1.00 71.62 107 PRO A N 1
ATOM 793 C CA . PRO A 1 107 ? -5.660 8.155 14.002 1.00 71.62 107 PRO A CA 1
ATOM 794 C C . PRO A 1 107 ? -5.040 8.317 15.390 1.00 71.62 107 PRO A C 1
ATOM 796 O O . PRO A 1 107 ? -5.780 8.433 16.361 1.00 71.62 107 PRO A O 1
ATOM 799 N N . ILE A 1 108 ? -3.706 8.371 15.490 1.00 76.31 108 ILE A N 1
ATOM 800 C CA . ILE A 1 108 ? -3.006 8.606 16.761 1.00 76.31 108 ILE A CA 1
ATOM 801 C C . ILE A 1 108 ? -3.352 9.999 17.299 1.00 76.31 108 ILE A C 1
ATOM 803 O O . ILE A 1 108 ? -3.794 10.119 18.438 1.00 76.31 108 ILE A O 1
ATOM 807 N N . GLN A 1 109 ? -3.237 11.037 16.465 1.00 77.19 109 GLN A N 1
ATOM 808 C CA . GLN A 1 109 ? -3.571 12.410 16.862 1.00 77.19 109 GLN A CA 1
ATOM 809 C C . GLN A 1 109 ? -5.052 12.577 17.207 1.00 77.19 109 GLN A C 1
ATOM 811 O O . GLN A 1 109 ? -5.400 13.293 18.143 1.00 77.19 109 GLN A O 1
ATOM 816 N N . LEU A 1 110 ? -5.936 11.911 16.463 1.00 71.38 110 LEU A N 1
ATOM 817 C CA . LEU A 1 110 ? -7.370 11.992 16.708 1.00 71.38 110 LEU A CA 1
ATOM 818 C C . LEU A 1 110 ? -7.778 11.270 18.002 1.00 71.38 110 LEU A C 1
ATOM 820 O O . LEU A 1 110 ? -8.635 11.756 18.741 1.00 71.38 110 LEU A O 1
ATOM 824 N N . ALA A 1 111 ? -7.128 10.143 18.306 1.00 70.62 111 ALA A N 1
ATOM 825 C CA . ALA A 1 111 ? -7.314 9.426 19.563 1.00 70.62 111 ALA A CA 1
ATOM 826 C C . ALA A 1 111 ? -6.836 10.252 20.770 1.00 70.62 111 ALA A C 1
ATOM 828 O O . ALA A 1 111 ? -7.509 10.268 21.800 1.00 70.62 111 ALA A O 1
ATOM 829 N N . GLU A 1 112 ? -5.728 10.991 20.639 1.00 71.12 112 GLU A N 1
ATOM 830 C CA . GLU A 1 112 ? -5.235 11.907 21.681 1.00 71.12 112 GLU A CA 1
ATOM 831 C C . GLU A 1 112 ? -6.208 13.064 21.973 1.00 71.12 112 GLU A C 1
ATOM 833 O O . GLU A 1 112 ? -6.267 13.550 23.101 1.00 71.12 112 GLU A O 1
ATOM 838 N N . GLN A 1 113 ? -7.021 13.469 20.992 1.00 70.25 113 GLN A N 1
ATOM 839 C CA . GLN A 1 113 ? -8.065 14.490 21.153 1.00 70.25 113 GLN A CA 1
ATOM 840 C C . GLN A 1 113 ? -9.400 13.936 21.691 1.00 70.25 113 GLN A C 1
ATOM 842 O O . GLN A 1 113 ? -10.377 14.678 21.787 1.00 70.25 113 GLN A O 1
ATOM 847 N N . GLY A 1 114 ? -9.458 12.652 22.061 1.00 63.69 114 GLY A N 1
ATOM 848 C CA . GLY A 1 114 ? -10.629 12.038 22.695 1.00 63.69 114 GLY A CA 1
ATOM 849 C C . GLY A 1 114 ? -11.732 11.590 21.731 1.00 63.69 114 GLY A C 1
ATOM 850 O O . GLY A 1 114 ? -12.844 11.308 22.179 1.00 63.69 114 GLY A O 1
ATOM 851 N N . TRP A 1 115 ? -11.455 11.505 20.425 1.00 60.81 115 TRP A N 1
ATOM 852 C CA . TRP A 1 115 ? -12.423 10.991 19.454 1.00 60.81 115 TRP A CA 1
ATOM 853 C C . TRP A 1 115 ? -12.575 9.468 19.573 1.00 60.81 115 TRP A C 1
ATOM 855 O O . TRP A 1 115 ? -11.602 8.715 19.633 1.00 60.81 115 TRP A O 1
ATOM 865 N N . ILE A 1 116 ? -13.827 9.007 19.603 1.00 58.22 116 ILE A N 1
ATOM 866 C CA . ILE A 1 116 ? -14.192 7.593 19.744 1.00 58.22 116 ILE A CA 1
ATOM 867 C C . ILE A 1 116 ? -13.895 6.858 18.428 1.00 58.22 116 ILE A C 1
ATOM 869 O O . ILE A 1 116 ? -14.306 7.289 17.351 1.00 58.22 116 ILE A O 1
ATOM 873 N N . SER A 1 117 ? -13.220 5.704 18.519 1.00 56.72 117 SER A N 1
ATOM 874 C CA . SER A 1 117 ? -12.808 4.857 17.379 1.00 56.72 117 SER A CA 1
ATOM 875 C C . SER A 1 117 ? -13.917 4.530 16.364 1.00 56.72 117 SER A C 1
ATOM 877 O O . SER A 1 117 ? -13.607 4.184 15.227 1.00 56.72 117 SER A O 1
ATOM 879 N N . SER A 1 118 ? -15.201 4.642 16.732 1.00 56.56 118 SER A N 1
ATOM 880 C CA . SER A 1 118 ? -16.328 4.343 15.839 1.00 56.56 118 SER A CA 1
ATOM 881 C C . SER A 1 118 ? -16.652 5.437 14.818 1.00 56.56 118 SER A C 1
ATOM 883 O O . SER A 1 118 ? -17.456 5.171 13.931 1.00 56.56 118 SER A O 1
ATOM 885 N N . GLU A 1 119 ? -16.066 6.636 14.909 1.00 59.91 119 GLU A N 1
ATOM 886 C CA . GLU A 1 119 ? -16.297 7.729 13.942 1.00 59.91 119 GLU A CA 1
ATOM 887 C C . GLU A 1 119 ? -15.128 7.961 12.975 1.00 59.91 119 GLU A C 1
ATOM 889 O O . GLU A 1 119 ? -15.279 8.678 11.987 1.00 59.91 119 GLU A O 1
ATOM 894 N N . LEU A 1 120 ? -13.984 7.291 13.176 1.00 61.16 120 LEU A N 1
ATOM 895 C CA . LEU A 1 120 ? -12.793 7.458 12.326 1.00 61.16 120 LEU A CA 1
ATOM 896 C C . LEU A 1 120 ? -13.069 7.194 10.834 1.00 61.16 120 LEU A C 1
ATOM 898 O O . LEU A 1 120 ? -12.433 7.796 9.971 1.00 61.16 120 LEU A O 1
ATOM 902 N N . TRP A 1 121 ? -14.042 6.339 10.509 1.00 60.75 121 TRP A N 1
ATOM 903 C CA . TRP A 1 121 ? -14.426 6.047 9.124 1.00 60.75 121 TRP A CA 1
ATOM 904 C C . TRP A 1 121 ? -14.952 7.275 8.361 1.00 60.75 121 TRP A C 1
ATOM 906 O O . TRP A 1 121 ? -14.753 7.360 7.151 1.00 60.75 121 TRP A O 1
ATOM 916 N N . GLN A 1 122 ? -15.564 8.247 9.051 1.00 58.59 122 GLN A N 1
ATOM 917 C CA . GLN A 1 122 ? -16.063 9.484 8.434 1.00 58.59 122 GLN A CA 1
ATOM 918 C C . GLN A 1 122 ? -14.927 10.427 8.024 1.00 58.59 122 GLN A C 1
ATOM 920 O O . GLN A 1 122 ? -15.106 11.244 7.126 1.00 58.59 122 GLN A O 1
ATOM 925 N N . ILE A 1 123 ? -13.759 10.296 8.658 1.00 59.97 123 ILE A N 1
ATOM 926 C CA . ILE A 1 123 ? -12.576 11.129 8.408 1.00 59.97 123 ILE A CA 1
ATOM 927 C C . ILE A 1 123 ? -11.644 10.469 7.386 1.00 59.97 123 ILE A C 1
ATOM 929 O O . ILE A 1 123 ? -11.030 11.165 6.581 1.00 59.97 123 ILE A O 1
ATOM 933 N N . TYR A 1 124 ? -11.586 9.134 7.346 1.00 60.09 124 TYR A N 1
ATOM 934 C CA . TYR A 1 124 ? -10.827 8.415 6.317 1.00 60.09 124 TYR A CA 1
ATOM 935 C C . TYR A 1 124 ? -11.457 8.492 4.920 1.00 60.09 124 TYR A C 1
ATOM 937 O O . TYR A 1 124 ? -10.723 8.518 3.938 1.00 60.09 124 TYR A O 1
ATOM 945 N N . LEU A 1 125 ? -12.788 8.563 4.818 1.00 57.84 125 LEU A N 1
ATOM 946 C CA . LEU A 1 125 ? -13.502 8.680 3.538 1.00 57.84 125 LEU A CA 1
ATOM 947 C C . LEU A 1 125 ? -13.110 9.908 2.688 1.00 57.84 125 LEU A C 1
ATOM 949 O O . LEU A 1 125 ? -12.839 9.719 1.508 1.00 57.84 125 LEU A O 1
ATOM 953 N N . PRO A 1 126 ? -13.072 11.145 3.226 1.00 59.09 126 PRO A N 1
ATOM 954 C CA . PRO A 1 126 ? -12.700 12.340 2.459 1.00 59.09 126 PRO A CA 1
ATOM 955 C C . PRO A 1 126 ? -11.187 12.512 2.246 1.00 59.09 126 PRO A C 1
ATOM 957 O O . PRO A 1 126 ? -10.781 13.374 1.471 1.00 59.09 126 PRO A O 1
ATOM 960 N N . MET A 1 127 ? -10.356 11.740 2.951 1.00 56.72 127 MET A N 1
ATOM 961 C CA . MET A 1 127 ? -8.892 11.749 2.807 1.00 56.72 127 MET A CA 1
ATOM 962 C C . MET A 1 127 ? -8.389 10.915 1.617 1.00 56.72 127 MET A C 1
ATOM 964 O O . MET A 1 127 ? -7.199 10.970 1.303 1.00 56.72 127 MET A O 1
ATOM 968 N N . LEU A 1 128 ? -9.272 10.125 1.001 1.00 54.56 128 LEU A N 1
ATOM 969 C CA . LEU A 1 128 ? -8.990 9.193 -0.091 1.00 54.56 128 LEU A CA 1
ATOM 970 C C . LEU A 1 128 ? -9.326 9.818 -1.450 1.00 54.56 128 LEU A C 1
ATOM 972 O O . LEU A 1 128 ? -8.518 9.622 -2.385 1.00 54.56 128 LEU A O 1
#

Sequence (128 aa):
RPEVRTRANAGIGASIGMAFGGAFFIAPFLGGFAGLSGIFGLITLMATVGLMILWRFVPEPENQSRTPNTPTLEMIKSVLVLPSIRTIDFGAFVCSTGLSAVFFMIPIQLAEQGWISSELWQIYLPML

Secondary structure (DSSP, 8-state):
-HHHHHHHHHHHHHHHHHHHHHHHHHHHHHHHHHHHHHHHHHHHHHHHHHHHHHHHH-PPPS----------HHHHHHHHH-HHHHHHHHHHHHHHHHHHHHHHHHHHHHHHTT--TTSHHHHHTTT-

Solvent-accessible surface area (backbone atoms only — not comparable to full-atom values): 7546 Å² total; per-residue (Å²): 113,71,68,61,54,56,53,49,53,52,50,51,53,52,51,51,52,53,51,53,57,51,47,57,65,48,45,61,60,38,49,73,76,45,36,73,62,43,51,53,51,51,52,50,51,54,51,52,52,51,50,53,48,45,73,74,68,54,78,79,74,94,75,74,78,80,67,87,68,71,83,42,73,64,57,56,51,54,56,65,67,34,66,74,53,44,54,52,53,49,50,52,47,52,52,53,49,51,52,50,48,52,68,54,49,53,59,52,56,42,47,74,72,69,52,62,82,88,54,52,58,71,60,54,60,82,74,109